Protein AF-A0A021WWY3-F1 (afdb_monomer_lite)

Foldseek 3Di:
DPDPPAAEAEDPDADACVVDDVVVCVVCVVVVHHLAPRHWYWHAHPVNQAIEIGHEPPPVPDDLLVVLCCVLVPDDLRYYAYDYPPDPPVSRVVSVVSNDD

Radius of gyration: 12.83 Å; chains: 1; bounding box: 27×34×32 Å

pLDDT: mean 70.42, std 15.32, range [42.09, 92.0]

Sequence (101 aa):
MIPAGVKVFLASHPIDFRKGPDSLLSLVRGASSDPFNGSLYVFRAKRADRVKIVTDTRMPSMDDITLLSSIVRKHIGIPVVLVTVHGDVGLAVQATKHGRR

Secondary structure (DSSP, 8-state):
-PPTT--EEE-SS-B-GGGHHHHHHHHHHHTT--TTSS-EEEEEBTTSS-EEEEE-S--TT--HHHHHHHHHHHS-SS-EEEEESS--HHHHHHHHHHS--

Structure (mmCIF, N/CA/C/O backbone):
data_AF-A0A021WWY3-F1
#
_entry.id   AF-A0A021WWY3-F1
#
loop_
_atom_site.group_PDB
_atom_site.id
_atom_site.type_symbol
_atom_site.label_atom_id
_atom_site.label_alt_id
_atom_site.label_comp_id
_atom_site.label_asym_id
_atom_site.label_entity_id
_atom_site.label_seq_id
_atom_site.pdbx_PDB_ins_code
_atom_site.Cartn_x
_atom_site.Cartn_y
_atom_site.Cartn_z
_atom_site.occupancy
_atom_site.B_iso_or_equiv
_atom_site.auth_seq_id
_atom_site.auth_comp_id
_atom_site.auth_asym_id
_atom_site.auth_atom_id
_atom_site.pdbx_PDB_model_num
ATOM 1 N N . MET A 1 1 ? -0.503 13.103 -10.902 1.00 55.31 1 MET A N 1
ATOM 2 C CA . MET A 1 1 ? -1.255 12.129 -11.722 1.00 55.31 1 MET A CA 1
ATOM 3 C C . MET A 1 1 ? -0.545 10.795 -11.547 1.00 55.31 1 MET A C 1
ATOM 5 O O . MET A 1 1 ? 0.677 10.832 -11.524 1.00 55.31 1 MET A O 1
ATOM 9 N N . ILE A 1 2 ? -1.239 9.670 -11.330 1.00 60.38 2 ILE A N 1
ATOM 10 C CA . ILE A 1 2 ? -0.555 8.361 -11.331 1.00 60.38 2 ILE A CA 1
ATOM 11 C C . ILE A 1 2 ? -0.136 8.097 -12.791 1.00 60.38 2 ILE A C 1
ATOM 13 O O . ILE A 1 2 ? -0.995 8.254 -13.662 1.00 60.38 2 ILE A O 1
ATOM 17 N N . PRO A 1 3 ? 1.141 7.800 -13.091 1.00 59.38 3 PRO A N 1
ATOM 18 C CA . PRO A 1 3 ? 1.604 7.565 -14.450 1.00 59.38 3 PRO A CA 1
ATOM 19 C C . PRO A 1 3 ? 0.840 6.413 -15.092 1.00 59.38 3 PRO A C 1
ATOM 21 O O . PRO A 1 3 ? 0.432 5.461 -14.421 1.00 59.38 3 PRO A O 1
ATOM 24 N N . ALA A 1 4 ? 0.653 6.494 -16.406 1.00 61.97 4 ALA A N 1
ATOM 25 C CA . ALA A 1 4 ? 0.091 5.386 -17.159 1.00 61.97 4 ALA A CA 1
ATOM 26 C C . ALA A 1 4 ? 0.993 4.147 -17.003 1.00 61.97 4 ALA A C 1
ATOM 28 O O . ALA A 1 4 ? 2.214 4.251 -17.082 1.00 61.97 4 ALA A O 1
ATOM 29 N N . GLY A 1 5 ? 0.387 2.982 -16.757 1.00 68.25 5 GLY A N 1
ATOM 30 C CA . GLY A 1 5 ? 1.100 1.706 -16.622 1.00 68.25 5 GLY A CA 1
ATOM 31 C C . GLY A 1 5 ? 1.452 1.285 -15.191 1.00 68.25 5 GLY A C 1
ATOM 32 O O . GLY A 1 5 ? 1.869 0.144 -14.996 1.00 68.25 5 GLY A O 1
ATOM 33 N N . VAL A 1 6 ? 1.231 2.135 -14.180 1.00 74.38 6 VAL A N 1
ATOM 34 C CA . VAL A 1 6 ? 1.413 1.736 -12.773 1.00 74.38 6 VAL A CA 1
ATOM 35 C C . VAL A 1 6 ? 0.296 0.788 -12.347 1.00 74.38 6 VAL A C 1
ATOM 37 O O . VAL A 1 6 ? -0.885 1.137 -12.398 1.00 74.38 6 VAL A O 1
ATOM 40 N N . LYS A 1 7 ? 0.665 -0.409 -11.884 1.00 78.25 7 LYS A N 1
ATOM 41 C CA . LYS A 1 7 ? -0.284 -1.356 -11.288 1.00 78.25 7 LYS A CA 1
ATOM 42 C C . LYS A 1 7 ? -0.547 -0.973 -9.836 1.00 78.25 7 LYS A C 1
ATOM 44 O O . LYS A 1 7 ? 0.388 -0.748 -9.070 1.00 78.25 7 LYS A O 1
ATOM 49 N N . VAL A 1 8 ? -1.822 -0.923 -9.455 1.00 82.19 8 VAL A N 1
ATOM 50 C CA . VAL A 1 8 ? -2.254 -0.642 -8.082 1.00 82.19 8 VAL A CA 1
ATOM 51 C C . VAL A 1 8 ? -3.024 -1.843 -7.554 1.00 82.19 8 VAL A C 1
ATOM 53 O O . VAL A 1 8 ? -4.036 -2.242 -8.124 1.00 82.19 8 VAL A O 1
ATOM 56 N N . PHE A 1 9 ? -2.549 -2.401 -6.450 1.00 84.81 9 PHE A N 1
ATOM 57 C CA . PHE A 1 9 ? -3.168 -3.504 -5.733 1.00 84.81 9 PHE A CA 1
ATOM 58 C C . PHE A 1 9 ? -3.750 -2.990 -4.419 1.00 84.81 9 PHE A C 1
ATOM 60 O O . PHE A 1 9 ? -3.089 -2.257 -3.687 1.00 84.81 9 PHE A O 1
ATOM 67 N N . LEU A 1 10 ? -4.978 -3.389 -4.097 1.00 86.62 10 LEU A N 1
ATOM 68 C CA . LEU A 1 10 ? -5.637 -3.068 -2.833 1.00 86.62 10 LEU A CA 1
ATOM 69 C C . LEU A 1 10 ? -5.846 -4.355 -2.039 1.00 86.62 10 LEU A C 1
ATOM 71 O O . LEU A 1 10 ? -6.399 -5.324 -2.560 1.00 86.62 10 LEU A O 1
ATOM 75 N N . ALA A 1 11 ? -5.441 -4.361 -0.771 1.00 88.12 11 ALA A N 1
ATOM 76 C CA . ALA A 1 11 ? -5.757 -5.466 0.122 1.00 88.12 11 ALA A CA 1
ATOM 77 C C . ALA A 1 11 ? -7.279 -5.627 0.251 1.00 88.12 11 ALA A C 1
ATOM 79 O O . ALA A 1 11 ? -7.986 -4.688 0.619 1.00 88.12 11 ALA A O 1
ATOM 80 N N . SER A 1 12 ? -7.773 -6.836 -0.017 1.00 88.06 12 SER A N 1
ATOM 81 C CA . SER A 1 12 ? -9.207 -7.154 0.007 1.00 88.06 12 SER A CA 1
ATOM 82 C C . SER A 1 12 ? -9.826 -7.073 1.404 1.00 88.06 12 SER A C 1
ATOM 84 O O . SER A 1 12 ? -11.035 -6.908 1.535 1.00 88.06 12 SER A O 1
ATOM 86 N N . HIS A 1 13 ? -9.000 -7.156 2.449 1.00 90.88 13 HIS A N 1
ATOM 87 C CA . HIS A 1 13 ? -9.423 -7.095 3.842 1.00 90.88 13 HIS A CA 1
ATOM 88 C C . HIS A 1 13 ? -8.596 -6.067 4.624 1.00 90.88 13 HIS A C 1
ATOM 90 O O . HIS A 1 13 ? -7.420 -5.848 4.310 1.00 90.88 13 HIS A O 1
ATOM 96 N N . PRO A 1 14 ? -9.165 -5.448 5.675 1.00 90.38 14 PRO A N 1
ATOM 97 C CA . PRO A 1 14 ? -8.422 -4.513 6.507 1.00 90.38 14 PRO A CA 1
ATOM 98 C C . PRO A 1 14 ? -7.264 -5.188 7.251 1.00 90.38 14 PRO A C 1
ATOM 100 O O . PRO A 1 14 ? -7.421 -6.268 7.824 1.00 90.38 14 PRO A O 1
ATOM 103 N N . ILE A 1 15 ? -6.120 -4.509 7.318 1.00 92.00 15 ILE A N 1
ATOM 104 C CA . ILE A 1 15 ? -4.893 -5.035 7.923 1.00 92.00 15 ILE A CA 1
ATOM 105 C C . ILE A 1 15 ? -4.661 -4.438 9.314 1.00 92.00 15 ILE A C 1
ATOM 107 O O . ILE A 1 15 ? -4.964 -3.274 9.592 1.00 92.00 15 ILE A O 1
ATOM 111 N N . ASP A 1 16 ? -4.113 -5.253 10.217 1.00 89.94 16 ASP A N 1
ATOM 112 C CA . ASP A 1 16 ? -3.665 -4.794 11.529 1.00 89.94 16 ASP A CA 1
ATOM 113 C C . ASP A 1 16 ? -2.309 -4.088 11.425 1.00 89.94 16 ASP A C 1
ATOM 115 O O . ASP A 1 16 ? -1.250 -4.714 11.404 1.00 89.94 16 ASP A O 1
ATOM 119 N N . PHE A 1 17 ? -2.343 -2.759 11.387 1.00 88.19 17 PHE A N 1
ATOM 120 C CA . PHE A 1 17 ? -1.146 -1.931 11.244 1.00 88.19 17 PHE A CA 1
ATOM 121 C C . PHE A 1 17 ? -0.208 -1.929 12.452 1.00 88.19 17 PHE A C 1
ATOM 123 O O . PHE A 1 17 ? 0.882 -1.361 12.336 1.00 88.19 17 PHE A O 1
ATOM 130 N N . ARG A 1 18 ? -0.588 -2.567 13.568 1.00 87.00 18 ARG A N 1
ATOM 131 C CA . ARG A 1 18 ? 0.272 -2.740 14.750 1.00 87.00 18 ARG A CA 1
ATOM 132 C C . ARG A 1 18 ? 1.396 -3.753 14.521 1.00 87.00 18 ARG A C 1
ATOM 134 O O . ARG A 1 18 ? 2.381 -3.714 15.240 1.00 87.00 18 ARG A O 1
ATOM 141 N N . LYS A 1 19 ? 1.286 -4.613 13.500 1.00 85.88 19 LYS A N 1
ATOM 142 C CA . LYS A 1 19 ? 2.275 -5.658 13.168 1.00 85.88 19 LYS A CA 1
ATOM 143 C C . LYS A 1 19 ? 3.536 -5.149 12.444 1.00 85.88 19 LYS A C 1
ATOM 145 O O . LYS A 1 19 ? 4.346 -5.951 11.995 1.00 85.88 19 LYS A O 1
ATOM 150 N N . GLY A 1 20 ? 3.706 -3.833 12.309 1.00 83.06 20 GLY A N 1
ATOM 151 C CA . GLY A 1 20 ? 4.887 -3.234 11.678 1.00 83.06 20 GLY A CA 1
ATOM 152 C C . GLY A 1 20 ? 4.935 -3.361 10.143 1.00 83.06 20 GLY A C 1
ATOM 153 O O . GLY A 1 20 ? 4.025 -3.932 9.535 1.00 83.06 20 GLY A O 1
ATOM 154 N N . PRO A 1 21 ? 5.957 -2.771 9.496 1.00 78.00 21 PRO A N 1
ATOM 155 C CA . PRO A 1 21 ? 6.097 -2.734 8.036 1.00 78.00 21 PRO A CA 1
ATOM 156 C C . PRO A 1 21 ? 6.408 -4.102 7.409 1.00 78.00 21 PRO A C 1
ATOM 158 O O . PRO A 1 21 ? 5.840 -4.415 6.364 1.00 78.00 21 PRO A O 1
ATOM 161 N N . ASP A 1 22 ? 7.203 -4.952 8.065 1.00 84.81 22 ASP A N 1
ATOM 162 C CA . ASP A 1 22 ? 7.562 -6.284 7.545 1.00 84.81 22 ASP A CA 1
ATOM 163 C C . ASP A 1 22 ? 6.340 -7.178 7.322 1.00 84.81 22 ASP A C 1
ATOM 165 O O . ASP A 1 22 ? 6.281 -7.954 6.369 1.00 84.81 22 ASP A O 1
ATOM 169 N N . SER A 1 23 ? 5.308 -7.017 8.157 1.00 88.06 23 SER A N 1
ATOM 170 C CA . SER A 1 23 ? 4.045 -7.734 7.983 1.00 88.06 23 SER A CA 1
ATOM 171 C C . SER A 1 23 ? 3.347 -7.399 6.661 1.00 88.06 23 SER A C 1
ATOM 173 O O . SER A 1 23 ? 2.707 -8.267 6.075 1.00 88.06 23 SER A O 1
ATOM 175 N N . LEU A 1 24 ? 3.501 -6.171 6.152 1.00 89.25 24 LEU A N 1
ATOM 176 C CA . LEU A 1 24 ? 2.938 -5.763 4.864 1.00 89.25 24 LEU A CA 1
ATOM 177 C C . LEU A 1 24 ? 3.729 -6.369 3.707 1.00 89.25 24 LEU A C 1
ATOM 179 O O . LEU A 1 24 ? 3.130 -6.874 2.763 1.00 89.25 24 LEU A O 1
ATOM 183 N N . LEU A 1 25 ? 5.061 -6.381 3.806 1.00 86.00 25 LEU A N 1
ATOM 184 C CA . LEU A 1 25 ? 5.925 -7.033 2.818 1.00 86.00 25 LEU A CA 1
ATOM 185 C C . LEU A 1 25 ? 5.643 -8.536 2.738 1.00 86.00 25 LEU A C 1
ATOM 187 O O . LEU A 1 25 ? 5.565 -9.093 1.645 1.00 86.00 25 LEU A O 1
ATOM 191 N N . SER A 1 26 ? 5.428 -9.175 3.888 1.00 89.50 26 SER A N 1
ATOM 192 C CA . SER A 1 26 ? 5.035 -10.582 3.969 1.00 89.50 26 SER A CA 1
ATOM 193 C C . SER A 1 26 ? 3.694 -10.849 3.277 1.00 89.50 26 SER A C 1
ATOM 195 O O . SER A 1 26 ? 3.582 -11.814 2.527 1.00 89.50 26 SER A O 1
ATOM 197 N N . LEU A 1 27 ? 2.701 -9.962 3.430 1.00 90.94 27 LEU A N 1
ATOM 198 C CA . LEU A 1 27 ? 1.415 -10.082 2.728 1.00 90.94 27 LEU A CA 1
ATOM 199 C C . LEU A 1 27 ? 1.561 -9.977 1.204 1.00 90.94 27 LEU A C 1
ATOM 201 O O . LEU A 1 27 ? 0.934 -10.750 0.485 1.00 90.94 27 LEU A O 1
ATOM 205 N N . VAL A 1 28 ? 2.396 -9.057 0.709 1.00 89.06 28 VAL A N 1
ATOM 206 C CA . VAL A 1 28 ? 2.656 -8.915 -0.736 1.00 89.06 28 VAL A CA 1
ATOM 207 C C . VAL A 1 28 ? 3.307 -10.180 -1.295 1.00 89.06 28 VAL A C 1
ATOM 209 O O . VAL A 1 28 ? 2.831 -10.742 -2.280 1.00 89.06 28 VAL A O 1
ATOM 212 N N . A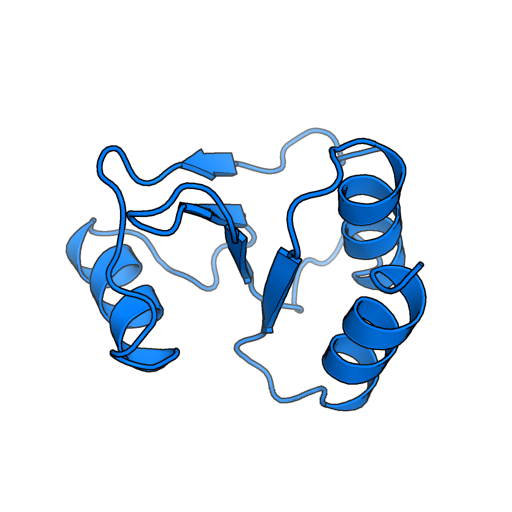RG A 1 29 ? 4.344 -10.680 -0.613 1.00 88.25 29 ARG A N 1
ATOM 213 C CA . ARG A 1 29 ? 5.039 -11.914 -1.005 1.00 88.25 29 ARG A CA 1
ATOM 214 C C . ARG A 1 29 ? 4.130 -13.140 -0.920 1.00 88.25 29 ARG A C 1
ATOM 216 O O . ARG A 1 29 ? 4.161 -13.983 -1.809 1.00 88.25 29 ARG A O 1
ATOM 223 N N . GLY A 1 30 ? 3.286 -13.221 0.110 1.00 89.62 30 GLY A N 1
ATOM 224 C CA . GLY A 1 30 ? 2.294 -14.286 0.279 1.00 89.62 30 GLY A CA 1
ATOM 225 C C . GLY A 1 30 ? 1.224 -14.297 -0.816 1.00 89.62 30 GLY A C 1
ATOM 226 O O . GLY A 1 30 ? 0.704 -15.354 -1.155 1.00 89.62 30 GLY A O 1
ATOM 227 N N . ALA A 1 31 ? 0.954 -13.146 -1.438 1.00 87.44 31 ALA A N 1
ATOM 228 C CA . ALA A 1 31 ? 0.119 -13.031 -2.633 1.00 87.44 31 ALA A CA 1
ATOM 229 C C . ALA A 1 31 ? 0.878 -13.352 -3.940 1.00 87.44 31 ALA A C 1
ATOM 231 O O . ALA A 1 31 ? 0.429 -12.971 -5.021 1.00 87.44 31 ALA A O 1
ATOM 232 N N . SER A 1 32 ? 2.041 -14.015 -3.857 1.00 86.56 32 SER A N 1
ATOM 233 C CA . SER A 1 32 ? 2.927 -14.332 -4.991 1.00 86.56 32 SER A CA 1
ATOM 234 C C . SER A 1 32 ? 3.324 -13.111 -5.830 1.00 86.56 32 SER A C 1
ATOM 236 O O . SER A 1 32 ? 3.595 -13.223 -7.023 1.00 86.56 32 SER A O 1
ATOM 238 N N . SER A 1 33 ? 3.342 -11.929 -5.211 1.00 86.19 33 SER A N 1
ATOM 239 C CA . SER A 1 33 ? 3.717 -10.674 -5.855 1.00 86.19 33 SER A CA 1
ATOM 240 C C . SER A 1 33 ? 5.075 -10.200 -5.347 1.00 86.19 33 SER A C 1
ATOM 242 O O . SER A 1 33 ? 5.407 -10.356 -4.170 1.00 86.19 33 SER A O 1
ATOM 244 N N . ASP A 1 34 ? 5.863 -9.601 -6.235 1.00 82.94 34 ASP A N 1
ATOM 245 C CA . ASP A 1 34 ? 7.125 -8.967 -5.866 1.00 82.94 34 ASP A CA 1
ATOM 246 C C . ASP A 1 34 ? 6.861 -7.519 -5.397 1.00 82.94 34 ASP A C 1
ATOM 248 O O . ASP A 1 34 ? 6.374 -6.707 -6.192 1.00 82.94 34 ASP A O 1
ATOM 252 N N . PRO A 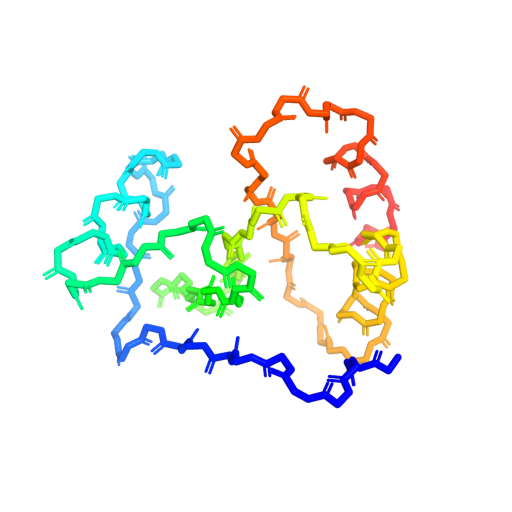1 35 ? 7.163 -7.155 -4.131 1.00 75.88 35 PRO A N 1
ATOM 253 C CA . PRO A 1 35 ? 7.011 -5.780 -3.650 1.00 75.88 35 PRO A CA 1
ATOM 254 C C . PRO A 1 35 ? 7.925 -4.772 -4.366 1.00 75.88 35 PRO A C 1
ATOM 256 O O . PRO A 1 35 ? 7.723 -3.571 -4.205 1.00 75.88 35 PRO A O 1
ATOM 259 N N . PHE A 1 36 ? 8.895 -5.243 -5.159 1.00 77.06 36 PHE A N 1
ATOM 260 C CA . PHE A 1 36 ? 9.869 -4.425 -5.881 1.00 77.06 36 PHE A CA 1
ATOM 261 C C . PHE A 1 36 ? 9.607 -4.281 -7.386 1.00 77.06 36 PHE A C 1
ATOM 263 O O . PHE A 1 36 ? 10.415 -3.707 -8.110 1.00 77.06 36 PHE A O 1
ATOM 270 N N . ASN A 1 37 ? 8.461 -4.751 -7.882 1.00 77.00 37 ASN A N 1
ATOM 271 C CA . ASN A 1 37 ? 8.139 -4.738 -9.313 1.00 77.00 37 ASN A CA 1
ATOM 272 C C . ASN A 1 37 ? 7.590 -3.394 -9.846 1.00 77.00 37 ASN A C 1
ATOM 274 O O . ASN A 1 37 ? 6.999 -3.365 -10.926 1.00 77.00 37 ASN A O 1
ATOM 278 N N . GLY A 1 38 ? 7.711 -2.303 -9.083 1.00 74.69 38 GLY A N 1
ATOM 279 C CA . GLY A 1 38 ? 7.166 -0.988 -9.449 1.00 74.69 38 GLY A CA 1
ATOM 280 C C . GLY A 1 38 ? 5.638 -0.863 -9.342 1.00 74.69 38 GLY A C 1
ATOM 281 O O . GLY A 1 38 ? 5.053 0.031 -9.953 1.00 74.69 38 GLY A O 1
ATOM 282 N N . SER A 1 39 ? 4.976 -1.757 -8.599 1.00 80.31 39 SER A N 1
ATOM 283 C CA . SER A 1 39 ? 3.540 -1.659 -8.294 1.00 80.31 39 SER A CA 1
ATOM 284 C C . SER A 1 39 ? 3.284 -0.997 -6.940 1.00 80.31 39 SER A C 1
ATOM 286 O O . SER A 1 39 ? 4.099 -1.083 -6.024 1.00 80.31 39 SER A O 1
ATOM 288 N N . LEU A 1 40 ? 2.099 -0.402 -6.786 1.00 81.19 40 LEU A N 1
ATOM 289 C CA . LEU A 1 40 ? 1.630 0.162 -5.521 1.00 81.19 40 LEU A CA 1
ATOM 290 C C . LEU A 1 40 ? 0.745 -0.837 -4.793 1.00 81.19 40 LEU A C 1
ATOM 292 O O . LEU A 1 40 ? -0.266 -1.272 -5.338 1.00 81.19 40 LEU A O 1
ATOM 296 N N . TYR A 1 41 ? 1.071 -1.142 -3.540 1.00 86.00 41 TYR A N 1
ATOM 297 C CA . TYR A 1 41 ? 0.252 -2.006 -2.692 1.00 86.00 41 TYR A CA 1
ATOM 298 C C . TYR A 1 41 ? -0.384 -1.178 -1.578 1.00 86.00 41 TYR A C 1
ATOM 300 O O . TYR A 1 41 ? 0.307 -0.655 -0.706 1.00 86.00 41 TYR A O 1
ATOM 308 N N . VAL A 1 42 ? -1.706 -1.043 -1.615 1.00 87.94 42 VAL A N 1
ATOM 309 C CA . VAL A 1 42 ? -2.503 -0.204 -0.720 1.00 87.94 42 VAL A CA 1
ATOM 310 C C . VAL A 1 42 ? -3.173 -1.066 0.342 1.00 87.94 42 VAL A C 1
ATOM 312 O O . VAL A 1 42 ? -3.828 -2.067 0.051 1.00 87.94 42 VAL A O 1
ATOM 315 N N . PHE A 1 43 ? -3.060 -0.637 1.592 1.00 89.12 43 PHE A N 1
ATOM 316 C CA . PHE A 1 43 ? -3.652 -1.293 2.747 1.00 89.12 43 PHE A CA 1
ATOM 317 C C . PHE A 1 43 ? -4.503 -0.301 3.527 1.00 89.12 43 PHE A C 1
ATOM 319 O O . PHE A 1 43 ? -4.110 0.851 3.718 1.00 89.12 43 PHE A O 1
ATOM 326 N N . ARG A 1 44 ? -5.640 -0.761 4.052 1.00 89.62 44 ARG A N 1
ATOM 327 C CA . ARG A 1 44 ? -6.501 0.020 4.948 1.00 89.62 44 ARG A CA 1
ATOM 328 C C . ARG A 1 44 ? -6.439 -0.537 6.365 1.00 89.62 44 ARG A C 1
ATOM 330 O O . ARG A 1 44 ? -6.496 -1.753 6.550 1.00 89.62 44 ARG A O 1
ATO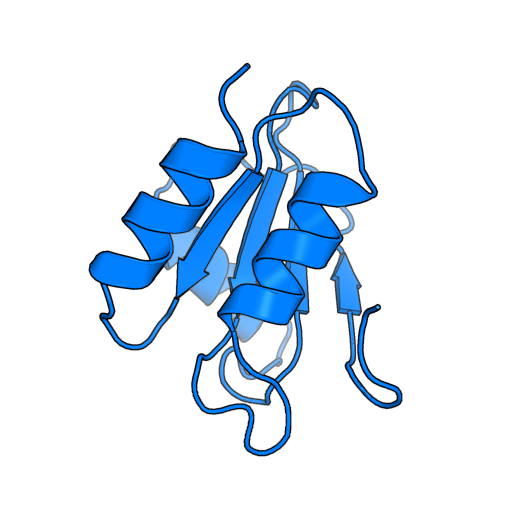M 337 N N . ALA A 1 45 ? -6.396 0.338 7.366 1.00 88.50 45 ALA A N 1
ATOM 338 C CA . ALA A 1 45 ? -6.560 -0.064 8.757 1.00 88.50 45 ALA A CA 1
ATOM 339 C C . ALA A 1 45 ? -7.974 -0.607 9.029 1.00 88.50 45 ALA A C 1
ATOM 341 O O . ALA A 1 45 ? -8.953 -0.215 8.383 1.00 88.50 45 ALA A O 1
ATOM 342 N N . LYS A 1 46 ? -8.103 -1.459 10.054 1.00 87.50 46 LYS A N 1
ATOM 343 C CA . LYS A 1 46 ? -9.402 -1.976 10.531 1.00 87.50 46 LYS A CA 1
ATOM 344 C C . LYS A 1 46 ? -10.416 -0.871 10.844 1.00 87.50 46 LYS A C 1
ATOM 346 O O . LYS A 1 46 ? -11.574 -1.005 10.473 1.00 87.50 46 LYS A O 1
ATOM 351 N N . ARG A 1 47 ? -9.970 0.225 11.465 1.00 86.75 47 ARG A N 1
ATOM 352 C CA . ARG A 1 47 ? -10.808 1.383 11.823 1.00 86.75 47 ARG A CA 1
ATOM 353 C C . ARG A 1 47 ? -11.076 2.343 10.657 1.00 86.75 47 ARG A C 1
ATOM 355 O O . ARG A 1 47 ? -11.753 3.339 10.858 1.00 86.75 47 ARG A O 1
ATOM 362 N N . ALA A 1 48 ? -10.544 2.054 9.464 1.00 82.31 48 ALA A N 1
ATOM 363 C CA . ALA A 1 48 ? -10.621 2.910 8.275 1.00 82.31 48 ALA A CA 1
ATOM 364 C C . ALA A 1 48 ? -10.073 4.342 8.468 1.00 82.31 48 ALA A C 1
ATOM 366 O O . ALA A 1 48 ? -10.283 5.202 7.623 1.00 82.31 48 ALA A O 1
ATOM 367 N N . ASP A 1 49 ? -9.319 4.573 9.542 1.00 83.06 49 ASP A N 1
ATOM 368 C CA . ASP A 1 49 ? -8.743 5.859 9.929 1.00 83.06 49 ASP A CA 1
ATOM 369 C C . ASP A 1 49 ? -7.329 6.066 9.379 1.00 83.06 49 ASP A C 1
ATOM 371 O O . ASP A 1 49 ? -6.760 7.136 9.560 1.00 83.06 49 ASP A O 1
ATOM 375 N N . ARG A 1 50 ? -6.724 5.050 8.746 1.00 79.38 50 ARG A N 1
ATOM 376 C CA . ARG A 1 50 ? -5.363 5.111 8.188 1.00 79.38 50 ARG A CA 1
ATOM 377 C C . ARG A 1 50 ? -5.216 4.238 6.952 1.00 79.38 50 ARG A C 1
ATOM 379 O O . ARG A 1 50 ? -5.808 3.157 6.863 1.00 79.38 50 ARG A O 1
ATOM 386 N N . VAL A 1 51 ? -4.324 4.661 6.064 1.00 84.12 51 VAL A N 1
ATOM 387 C CA . VAL A 1 51 ? -3.879 3.906 4.891 1.00 84.12 51 VAL A CA 1
ATOM 388 C C . VAL A 1 51 ? -2.360 3.746 4.935 1.00 84.12 51 VAL A C 1
ATOM 390 O O . VAL A 1 51 ? -1.633 4.652 5.340 1.00 84.12 51 VAL A O 1
ATOM 393 N N . LYS A 1 52 ? -1.870 2.573 4.533 1.00 85.00 52 LYS A N 1
ATOM 394 C CA . LYS A 1 52 ? -0.443 2.320 4.298 1.00 85.00 52 LYS A CA 1
ATOM 395 C C . LYS A 1 52 ? -0.243 1.935 2.844 1.00 85.00 52 LYS A C 1
ATOM 397 O O . LYS A 1 52 ? -1.065 1.206 2.298 1.00 85.00 52 LYS A O 1
ATOM 402 N N . ILE A 1 53 ? 0.836 2.412 2.240 1.00 82.00 53 ILE A N 1
ATOM 403 C CA . ILE A 1 53 ? 1.204 2.077 0.864 1.00 82.00 53 ILE A CA 1
ATOM 404 C C . ILE A 1 53 ? 2.620 1.514 0.878 1.00 82.00 53 ILE A C 1
ATOM 406 O O . ILE A 1 53 ? 3.500 2.112 1.487 1.00 82.00 53 ILE A O 1
ATOM 410 N N . VAL A 1 54 ? 2.831 0.369 0.235 1.00 82.06 54 VAL A N 1
ATOM 411 C CA . VAL A 1 54 ? 4.162 -0.201 -0.015 1.00 82.06 54 VAL A CA 1
ATOM 412 C C . VAL A 1 54 ? 4.505 0.015 -1.486 1.00 82.06 54 VAL A C 1
ATOM 414 O O . VAL A 1 54 ? 3.675 -0.269 -2.352 1.00 82.06 54 VAL A O 1
ATOM 417 N N . THR A 1 55 ? 5.711 0.516 -1.749 1.00 76.31 55 THR A N 1
ATOM 418 C CA . THR A 1 55 ? 6.271 0.694 -3.097 1.00 76.31 55 THR A CA 1
ATOM 419 C C . THR A 1 55 ? 7.798 0.617 -3.059 1.00 76.31 55 THR A C 1
ATOM 421 O O . THR A 1 55 ? 8.414 0.918 -2.032 1.00 76.31 55 THR A O 1
ATOM 424 N N . ASP A 1 56 ? 8.413 0.253 -4.183 1.00 73.81 56 ASP A N 1
ATOM 425 C CA . ASP A 1 56 ? 9.853 0.417 -4.416 1.00 73.81 56 ASP A CA 1
ATOM 426 C C . ASP A 1 56 ? 10.130 1.772 -5.084 1.00 73.81 56 ASP A C 1
ATOM 428 O O . ASP A 1 56 ? 9.349 2.216 -5.924 1.00 73.81 56 ASP A O 1
ATOM 432 N N . THR A 1 57 ? 11.227 2.416 -4.686 1.00 57.06 57 THR A N 1
ATOM 433 C CA . THR A 1 57 ? 11.702 3.723 -5.177 1.00 57.06 57 THR A CA 1
ATOM 434 C C . THR A 1 57 ? 12.482 3.607 -6.488 1.00 57.06 57 THR A C 1
ATOM 436 O O . THR A 1 57 ? 12.831 4.597 -7.118 1.00 57.06 57 THR A O 1
ATOM 439 N N . ARG A 1 58 ? 12.756 2.384 -6.957 1.00 56.19 58 ARG A N 1
ATOM 440 C CA . ARG A 1 58 ? 13.444 2.143 -8.236 1.00 56.19 58 ARG A CA 1
ATOM 441 C C . ARG A 1 58 ? 12.524 2.211 -9.460 1.00 56.19 58 ARG A C 1
ATOM 443 O O . ARG A 1 58 ? 12.866 1.631 -10.485 1.00 56.19 58 ARG A O 1
ATOM 450 N N . MET A 1 59 ? 11.373 2.890 -9.395 1.00 55.78 59 MET A N 1
ATOM 451 C CA . MET A 1 59 ? 10.537 3.127 -10.581 1.00 55.78 59 MET A CA 1
ATOM 452 C C . MET A 1 59 ? 11.274 4.064 -11.559 1.00 55.78 59 MET A C 1
ATOM 454 O O . MET A 1 59 ? 11.378 5.257 -11.291 1.00 55.78 59 MET A O 1
ATOM 458 N N . PRO A 1 60 ? 11.736 3.586 -12.732 1.00 44.72 60 PRO A N 1
ATOM 459 C CA . PRO A 1 60 ? 12.606 4.362 -13.624 1.00 44.72 60 PRO A CA 1
ATOM 460 C C . PRO A 1 60 ? 11.881 5.471 -14.412 1.00 44.72 60 PRO A C 1
ATOM 462 O O . PRO A 1 60 ? 12.492 6.127 -15.247 1.00 44.72 60 PRO A O 1
ATOM 465 N N . SER A 1 61 ? 10.578 5.675 -14.188 1.00 51.44 61 SER A N 1
ATOM 466 C CA . SER A 1 61 ? 9.754 6.658 -14.914 1.00 51.44 61 SER A CA 1
ATOM 467 C C . SER A 1 61 ? 9.001 7.638 -14.014 1.00 51.44 61 SER A C 1
ATOM 469 O O . SER A 1 61 ? 8.293 8.506 -14.526 1.00 51.44 61 SER A O 1
ATOM 471 N N . MET A 1 62 ? 9.113 7.505 -12.687 1.00 54.31 62 MET A N 1
ATOM 472 C CA . MET A 1 62 ? 8.323 8.288 -11.746 1.00 54.31 62 MET A CA 1
ATOM 473 C C . MET A 1 62 ? 9.200 8.899 -10.661 1.00 54.31 62 MET A C 1
ATOM 475 O O . MET A 1 62 ? 9.773 8.181 -9.854 1.00 54.31 62 MET A O 1
ATOM 479 N N . ASP A 1 63 ? 9.217 10.229 -10.586 1.00 60.16 63 ASP A N 1
ATOM 480 C CA . ASP A 1 63 ? 9.722 10.925 -9.407 1.00 60.16 63 ASP A CA 1
ATOM 481 C C . ASP A 1 63 ? 8.825 10.573 -8.209 1.00 60.16 63 ASP A C 1
ATOM 483 O O . ASP A 1 63 ? 7.647 10.953 -8.167 1.00 60.16 63 ASP A O 1
ATOM 487 N N . ASP A 1 64 ? 9.369 9.850 -7.229 1.00 55.88 64 ASP A N 1
ATOM 488 C CA . ASP A 1 64 ? 8.653 9.359 -6.042 1.00 55.88 64 ASP A CA 1
ATOM 489 C C . ASP A 1 64 ? 7.889 10.469 -5.290 1.00 55.88 64 ASP A C 1
ATOM 491 O O . ASP A 1 64 ? 6.789 10.266 -4.759 1.00 55.88 64 ASP A O 1
ATOM 495 N N . ILE A 1 65 ? 8.430 11.690 -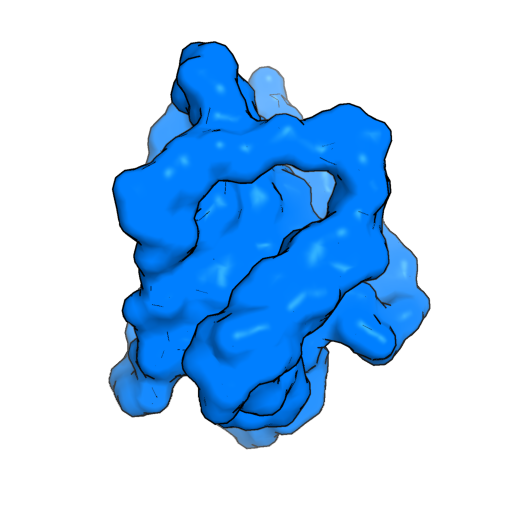5.310 1.00 55.81 65 ILE A N 1
ATOM 496 C CA . ILE A 1 65 ? 7.802 12.893 -4.751 1.00 55.81 65 ILE A CA 1
ATOM 497 C C . ILE A 1 65 ? 6.491 13.215 -5.474 1.00 55.81 65 ILE A C 1
ATOM 499 O O . ILE A 1 65 ? 5.507 13.571 -4.827 1.00 55.81 65 ILE A O 1
ATOM 503 N N . THR A 1 66 ? 6.428 13.074 -6.796 1.00 59.53 66 THR A N 1
ATOM 504 C CA . THR A 1 66 ? 5.230 13.370 -7.596 1.00 59.53 66 THR A CA 1
ATOM 505 C C . THR A 1 66 ? 4.116 12.360 -7.326 1.00 59.53 66 THR A C 1
ATOM 507 O O . THR A 1 66 ? 2.932 12.727 -7.339 1.00 59.53 66 THR A O 1
ATOM 510 N N . LEU A 1 67 ? 4.468 11.107 -7.014 1.00 64.75 67 LEU A N 1
ATOM 511 C CA . LEU A 1 67 ? 3.511 10.066 -6.634 1.00 64.75 67 LEU A CA 1
ATOM 512 C C . LEU A 1 67 ? 2.891 10.373 -5.283 1.00 64.75 67 LEU A C 1
ATOM 514 O O . LEU A 1 67 ? 1.669 10.479 -5.161 1.00 64.75 67 LEU A O 1
ATOM 518 N N . LEU A 1 68 ? 3.756 10.585 -4.295 1.00 58.31 68 LEU A N 1
ATOM 519 C CA . LEU A 1 68 ? 3.370 10.952 -2.944 1.00 58.31 68 LEU A CA 1
ATOM 520 C C . LEU A 1 68 ? 2.532 12.223 -2.937 1.00 58.31 68 LEU A C 1
ATOM 522 O O . LEU A 1 68 ? 1.437 12.239 -2.383 1.00 58.31 68 LEU A O 1
ATOM 526 N N . SER A 1 69 ? 2.994 13.257 -3.634 1.00 57.66 69 SER A N 1
ATOM 527 C CA . SER A 1 69 ? 2.289 14.532 -3.753 1.00 57.66 69 SER A CA 1
ATOM 528 C C . SER A 1 69 ? 0.932 14.369 -4.432 1.00 57.66 69 SER A C 1
ATOM 530 O O . SER A 1 69 ? -0.013 15.059 -4.065 1.00 57.66 69 SER A O 1
ATOM 532 N N . SER A 1 70 ? 0.792 13.448 -5.393 1.00 60.81 70 SER A N 1
ATOM 533 C CA . SER A 1 70 ? -0.486 13.176 -6.064 1.00 60.81 70 SER A CA 1
ATOM 534 C C . SER A 1 70 ? -1.463 12.392 -5.192 1.00 60.81 70 SER A C 1
ATOM 536 O O . SER A 1 70 ? -2.649 12.715 -5.194 1.00 60.81 70 SER A O 1
ATOM 538 N N . ILE A 1 71 ? -0.982 11.387 -4.456 1.00 62.03 71 ILE A N 1
ATOM 539 C CA . ILE A 1 71 ? -1.798 10.584 -3.535 1.00 62.03 71 ILE A CA 1
ATOM 540 C C . ILE A 1 71 ? -2.293 11.466 -2.386 1.00 62.03 71 ILE A C 1
ATOM 542 O O . ILE A 1 71 ? -3.493 11.517 -2.128 1.00 62.03 71 ILE A O 1
ATOM 546 N N . VAL A 1 72 ? -1.387 12.232 -1.769 1.00 58.28 72 VAL A N 1
ATOM 547 C CA . VAL A 1 72 ? -1.698 13.147 -0.662 1.00 58.28 72 VAL A CA 1
ATOM 548 C C . VAL A 1 72 ? -2.611 14.295 -1.115 1.00 58.28 72 VAL A C 1
ATOM 550 O O . VAL A 1 72 ? -3.517 14.674 -0.380 1.00 58.28 72 VAL A O 1
ATOM 553 N N . ARG A 1 73 ? -2.437 14.844 -2.331 1.00 54.53 73 ARG A N 1
ATOM 554 C CA . ARG A 1 73 ? -3.283 15.952 -2.825 1.00 54.53 73 ARG A CA 1
ATOM 555 C C . ARG A 1 73 ? -4.676 15.537 -3.297 1.00 54.53 73 ARG A C 1
ATOM 557 O O . ARG A 1 73 ? -5.565 16.382 -3.259 1.00 54.53 73 ARG A O 1
ATOM 564 N N . LYS A 1 74 ? -4.872 14.315 -3.813 1.00 54.78 74 LYS A N 1
ATOM 565 C CA . LYS A 1 74 ? -6.144 13.915 -4.455 1.00 54.78 74 LYS A CA 1
ATOM 566 C C . LYS A 1 74 ? -7.061 13.041 -3.594 1.00 54.78 74 LYS A C 1
ATOM 568 O O . LYS A 1 74 ? -8.226 12.917 -3.959 1.00 54.78 74 LYS A O 1
ATOM 573 N N . HIS A 1 75 ? -6.607 12.494 -2.461 1.00 51.28 75 HIS A N 1
ATOM 574 C CA . HIS A 1 75 ? -7.465 11.698 -1.577 1.00 51.28 75 HIS A CA 1
ATOM 575 C C . HIS A 1 75 ? -7.316 12.018 -0.075 1.00 51.28 75 HIS A C 1
ATOM 577 O O . HIS A 1 75 ? -6.332 11.637 0.539 1.00 51.28 75 HIS A O 1
ATOM 583 N N . ILE A 1 76 ? -8.395 12.610 0.474 1.00 53.28 76 ILE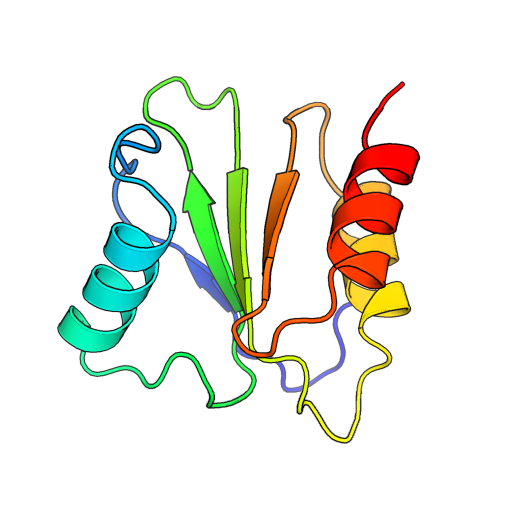 A N 1
ATOM 584 C CA . ILE A 1 76 ? -9.129 12.239 1.709 1.00 53.28 76 ILE A CA 1
ATOM 585 C C . ILE A 1 76 ? -8.387 12.440 3.049 1.00 53.28 76 ILE A C 1
ATOM 587 O O . ILE A 1 76 ? -7.253 12.022 3.206 1.00 53.28 76 ILE A O 1
ATOM 591 N N . GLY A 1 77 ? -9.062 13.025 4.055 1.00 55.62 77 GLY A N 1
ATOM 592 C CA . GLY A 1 77 ? -8.580 13.279 5.432 1.00 55.62 77 GLY A CA 1
ATOM 593 C C . GLY A 1 77 ? -8.221 12.045 6.282 1.00 55.62 77 GLY A C 1
ATOM 594 O O . GLY A 1 77 ? -8.438 12.040 7.490 1.00 55.62 77 GLY A O 1
ATOM 595 N N . ILE A 1 78 ? -7.698 10.994 5.654 1.00 56.66 78 ILE A N 1
ATOM 596 C CA . ILE A 1 78 ? -7.211 9.753 6.240 1.00 56.66 78 ILE A CA 1
ATOM 597 C C . ILE A 1 78 ? -5.677 9.764 6.121 1.00 56.66 78 ILE A C 1
ATOM 599 O O . ILE A 1 78 ? -5.158 9.754 5.006 1.00 56.66 78 ILE A O 1
ATOM 603 N N . PRO A 1 79 ? -4.928 9.756 7.236 1.00 57.16 79 PRO A N 1
ATOM 604 C CA . PRO A 1 79 ? -3.470 9.673 7.226 1.00 57.16 79 PRO A CA 1
ATOM 605 C C . PRO A 1 79 ? -2.918 8.526 6.358 1.00 57.16 79 PRO A C 1
ATOM 607 O O . PRO A 1 79 ? -3.280 7.359 6.550 1.00 57.16 79 PRO A O 1
ATOM 610 N N . VAL A 1 80 ? -1.994 8.860 5.448 1.00 60.66 80 VAL A N 1
ATOM 611 C CA . VAL A 1 80 ? -1.274 7.919 4.571 1.00 60.66 80 VAL A CA 1
ATOM 612 C C . VAL A 1 80 ? 0.172 7.772 5.042 1.00 60.66 80 VAL A C 1
ATOM 614 O O . VAL A 1 80 ? 0.865 8.766 5.242 1.00 60.66 80 VAL A O 1
ATOM 617 N N . VAL A 1 81 ? 0.648 6.534 5.187 1.00 64.69 81 VAL A N 1
ATOM 618 C CA . VAL A 1 81 ? 2.061 6.226 5.468 1.00 64.69 81 VAL A CA 1
ATOM 619 C C . VAL A 1 81 ? 2.647 5.431 4.305 1.00 64.69 81 VAL A C 1
ATOM 621 O O . VAL A 1 81 ? 2.151 4.348 3.987 1.00 64.69 81 VAL A O 1
ATOM 624 N N . LEU A 1 82 ? 3.710 5.953 3.693 1.00 64.50 82 LEU A N 1
ATOM 625 C CA . LEU A 1 82 ? 4.471 5.241 2.669 1.00 64.50 82 LEU A CA 1
ATOM 626 C C . LEU A 1 82 ? 5.566 4.392 3.321 1.00 64.50 82 LEU A C 1
ATOM 628 O O . LEU A 1 82 ? 6.311 4.876 4.170 1.00 64.50 82 LEU A O 1
ATOM 632 N N . VAL A 1 83 ? 5.658 3.133 2.910 1.00 65.75 83 VAL A N 1
ATOM 633 C CA . VAL A 1 83 ? 6.733 2.205 3.254 1.00 65.75 83 VAL A CA 1
ATOM 634 C C . VAL A 1 83 ? 7.574 2.016 1.996 1.00 65.75 83 VAL A C 1
ATOM 636 O O . VAL A 1 83 ? 7.145 1.340 1.060 1.00 65.75 83 VAL A O 1
ATOM 639 N N . THR A 1 84 ? 8.747 2.647 1.971 1.00 66.81 84 THR A N 1
ATOM 640 C CA . THR A 1 84 ? 9.751 2.463 0.920 1.00 66.81 84 THR A CA 1
ATOM 641 C C . THR A 1 84 ? 10.725 1.375 1.334 1.00 66.81 84 THR A C 1
ATOM 643 O O . THR A 1 84 ? 11.171 1.320 2.480 1.00 66.81 84 THR A O 1
ATOM 646 N N . VAL A 1 85 ? 11.044 0.476 0.408 1.00 60.94 85 VAL A N 1
ATOM 647 C CA . VAL A 1 85 ? 11.861 -0.702 0.728 1.00 60.94 85 VAL A CA 1
ATOM 648 C C . VAL A 1 85 ? 13.371 -0.447 0.533 1.00 60.94 85 VAL A C 1
ATOM 650 O O . VAL A 1 85 ? 14.187 -1.268 0.941 1.00 60.94 85 VAL A O 1
ATOM 653 N N . HIS A 1 86 ? 13.766 0.727 0.014 1.00 59.75 86 HIS A N 1
ATOM 654 C CA . HIS A 1 86 ? 15.167 1.170 -0.092 1.00 59.75 86 HIS A CA 1
ATOM 655 C C . HIS A 1 86 ? 15.453 2.486 0.658 1.00 59.75 86 HIS A C 1
ATOM 657 O O . HIS A 1 86 ? 15.902 3.467 0.077 1.00 59.75 86 HIS A O 1
ATOM 663 N N . GLY A 1 87 ? 15.180 2.511 1.966 1.00 50.56 87 GLY A N 1
ATOM 664 C CA . GLY A 1 87 ? 15.950 3.296 2.945 1.00 50.56 87 GLY A CA 1
ATOM 665 C C . GLY A 1 87 ? 15.999 4.830 2.848 1.00 50.56 87 GLY A C 1
ATOM 666 O O . GLY A 1 87 ? 16.671 5.430 3.684 1.00 50.56 87 GLY A O 1
ATOM 667 N N . ASP A 1 88 ? 15.316 5.492 1.912 1.00 53.88 88 ASP A N 1
ATOM 668 C CA . ASP A 1 88 ? 15.321 6.959 1.852 1.00 53.88 88 ASP A CA 1
ATOM 669 C C . ASP A 1 88 ? 14.368 7.560 2.901 1.00 53.88 88 ASP A C 1
ATOM 671 O O . ASP A 1 88 ? 13.175 7.801 2.680 1.00 53.88 88 ASP A O 1
ATOM 675 N N . VAL A 1 89 ? 14.923 7.787 4.093 1.00 48.78 89 VAL A N 1
ATOM 676 C CA . VAL A 1 89 ? 14.265 8.445 5.231 1.00 48.78 89 VAL A CA 1
ATOM 677 C C . VAL A 1 89 ? 13.792 9.861 4.865 1.00 48.78 89 VAL A C 1
ATOM 679 O O . VAL A 1 89 ? 12.785 10.328 5.406 1.00 48.78 89 VAL A O 1
ATOM 682 N N . GLY A 1 90 ? 14.461 10.541 3.925 1.00 47.72 90 GLY A N 1
ATOM 683 C CA . GLY A 1 90 ? 14.118 11.896 3.491 1.00 47.72 90 GLY A CA 1
ATOM 684 C C . GLY A 1 90 ? 12.724 11.972 2.872 1.00 47.72 90 GLY A C 1
ATOM 685 O O . GLY A 1 90 ? 11.937 12.866 3.202 1.00 47.72 90 GLY A O 1
ATOM 686 N N . LEU A 1 91 ? 12.369 10.976 2.061 1.00 53.03 91 LEU A N 1
ATOM 687 C CA . LEU A 1 91 ? 11.071 10.898 1.395 1.00 53.03 91 LEU A CA 1
ATOM 688 C C . LEU A 1 91 ? 9.923 10.582 2.374 1.00 53.03 91 LEU A C 1
ATOM 690 O O . LEU A 1 91 ? 8.865 11.219 2.335 1.00 53.03 91 LEU A O 1
ATOM 694 N N . ALA A 1 92 ? 10.142 9.650 3.309 1.00 51.06 92 ALA A N 1
ATOM 695 C CA . ALA A 1 92 ? 9.161 9.295 4.340 1.00 51.06 92 ALA A CA 1
ATOM 696 C C . ALA A 1 92 ? 8.810 10.495 5.247 1.00 51.06 92 ALA A C 1
ATOM 698 O O . ALA A 1 92 ? 7.648 10.712 5.618 1.00 51.06 92 ALA A O 1
ATOM 699 N N . VAL A 1 93 ? 9.809 11.326 5.560 1.00 53.56 93 VAL A N 1
ATOM 700 C CA . VAL A 1 93 ? 9.638 12.561 6.337 1.00 53.56 93 VAL A CA 1
ATOM 701 C C . VAL A 1 93 ? 8.884 13.628 5.536 1.00 53.56 93 VAL A C 1
ATOM 703 O O . VAL A 1 93 ? 8.006 14.295 6.089 1.00 53.56 93 VAL A O 1
ATOM 706 N N . GLN A 1 94 ? 9.156 13.783 4.236 1.00 52.03 94 GLN A N 1
ATOM 707 C CA . GLN A 1 94 ? 8.434 14.745 3.393 1.00 52.03 94 GLN A CA 1
ATOM 708 C C . GLN A 1 94 ? 6.958 14.378 3.176 1.00 52.03 94 GLN A C 1
ATOM 710 O O . GLN A 1 94 ? 6.112 15.278 3.210 1.00 52.03 94 GLN A O 1
ATOM 715 N N . ALA A 1 95 ? 6.630 13.087 3.044 1.00 53.38 95 ALA A N 1
ATOM 716 C CA . ALA A 1 95 ? 5.247 12.600 2.993 1.00 53.38 95 ALA A CA 1
ATOM 717 C C . ALA A 1 95 ? 4.472 12.937 4.280 1.00 53.38 95 ALA A C 1
ATOM 719 O O . ALA A 1 95 ? 3.331 13.396 4.233 1.00 53.38 95 ALA A O 1
ATOM 720 N N . THR A 1 96 ? 5.129 12.786 5.436 1.00 51.75 96 THR A N 1
ATOM 721 C CA . THR A 1 96 ? 4.556 13.108 6.752 1.00 51.75 96 THR A CA 1
ATOM 722 C C . THR A 1 96 ? 4.305 14.609 6.919 1.00 51.75 96 THR A C 1
ATOM 724 O O . THR A 1 96 ? 3.286 15.004 7.482 1.00 51.75 96 THR A O 1
ATOM 727 N N . LYS A 1 97 ? 5.208 15.459 6.410 1.00 51.47 97 LYS A N 1
ATOM 728 C CA . LYS A 1 97 ? 5.067 16.925 6.462 1.00 51.47 97 LYS A CA 1
ATOM 729 C C . LYS A 1 97 ? 3.945 17.449 5.559 1.00 51.47 97 LYS A C 1
ATOM 731 O O . LYS A 1 97 ? 3.280 18.404 5.935 1.00 51.47 97 LYS A O 1
ATOM 736 N N . HIS A 1 98 ? 3.709 16.823 4.405 1.00 49.59 98 HIS A N 1
ATOM 737 C CA . HIS A 1 98 ? 2.643 17.233 3.479 1.00 49.59 98 HIS A CA 1
ATOM 738 C C . HIS A 1 98 ? 1.257 16.666 3.828 1.00 49.59 98 HIS A C 1
ATOM 740 O O . HIS A 1 98 ? 0.253 17.221 3.390 1.00 49.59 98 HIS A O 1
ATOM 746 N N . GLY A 1 99 ? 1.183 15.578 4.603 1.00 43.81 99 GLY A N 1
ATOM 747 C CA . GLY A 1 99 ? -0.072 14.934 5.016 1.00 43.81 99 GLY A CA 1
ATOM 748 C C . GLY A 1 99 ? -0.671 15.441 6.334 1.00 43.81 99 GLY A C 1
ATOM 749 O O . GLY A 1 99 ? -1.710 14.936 6.756 1.00 43.81 99 GLY A O 1
ATOM 750 N N . ARG A 1 100 ? -0.030 16.405 7.005 1.00 42.09 100 ARG A N 1
ATOM 751 C CA . ARG A 1 100 ? -0.505 16.991 8.264 1.00 42.09 100 ARG A CA 1
ATOM 752 C C . ARG A 1 100 ? -1.064 18.391 7.982 1.00 42.09 100 ARG A C 1
ATOM 754 O O . ARG A 1 100 ? -0.297 19.334 7.810 1.00 42.09 100 ARG A O 1
ATOM 761 N N . ARG A 1 101 ? -2.389 18.505 7.889 1.00 49.41 101 ARG A N 1
ATOM 762 C CA . ARG A 1 101 ? -3.099 19.742 8.240 1.00 49.41 101 ARG A CA 1
ATOM 763 C C . ARG A 1 101 ? -3.596 19.604 9.668 1.00 4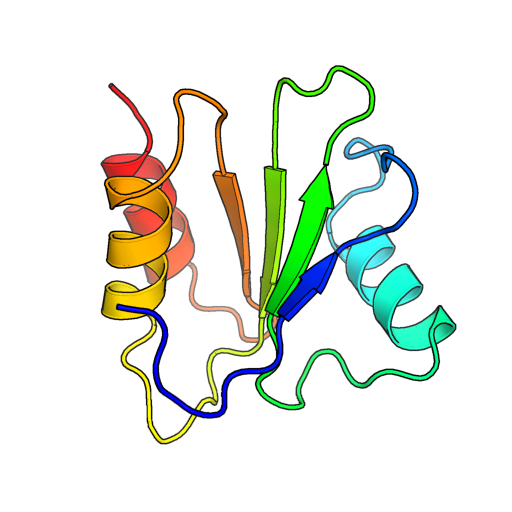9.41 101 ARG A C 1
ATOM 765 O O . ARG A 1 101 ? -3.998 18.471 10.020 1.00 49.41 101 ARG A O 1
#